Protein AF-0000000076842571 (afdb_homodimer)

Radius of gyration: 16.69 Å; Cα contacts (8 Å, |Δi|>4): 272; chains: 2; bounding box: 33×73×39 Å

Organism: Aegilops tauschii subsp. strangulata (NCBI:txid200361)

Nearest PDB structures (foldseek):
  7zwc-assembly1_V  TM=8.008E-01  e=2.771E-06  Homo sapiens
  7zsa-assembly1_V  TM=6.922E-01  e=8.681E-06  Saccharomyces cerevisiae
  1nh2-assembly1_C  TM=8.472E-01  e=8.211E-03  Saccharomyces cerevisiae
  7enc-assembly1_DQ  TM=7.057E-01  e=6.080E-03  Homo sapiens
  7oha-assembly1_L  TM=6.958E-01  e=6.856E-03  Saccharomyces cerevisiae

Sequence (126 aa):
SMTEALENQVKSKVTVKGHLHTYRFCDNVWTFILTDAQFKNEETTEQVGKVKIVACDSKLLSQSMTEALENQVKSKVTVKGHLHTYRFCDNVWTFILTDAQFKNEETTEQVGKVKIVACDSKLLSQ

pLDDT: mean 83.62, std 20.99, range [31.48, 98.0]

Solvent-accessible surface area (backbone atoms only — not comparable to full-atom values): 6916 Å² total; per-residue (Å²): 126,86,70,71,75,69,63,75,64,69,61,41,50,34,38,37,37,23,29,54,74,45,80,49,79,59,96,67,28,42,37,36,30,29,34,67,24,36,40,34,43,86,86,45,76,44,77,44,66,37,35,40,34,41,36,35,47,43,74,67,64,75,101,126,87,72,70,77,69,61,76,64,68,62,42,49,35,37,38,37,24,29,53,74,45,79,50,78,58,97,66,28,43,38,38,30,30,33,67,24,37,40,35,43,86,85,46,77,47,77,44,65,38,35,41,35,41,36,34,47,42,74,67,63,75,100

InterPro domains:
  IPR003194 Transcription initiation factor IIA, gamma subunit [PTHR10966] (1-62)
  IPR009088 Transcription factor IIA, beta-barrel [G3DSA:2.30.18.10] (12-62)
  IPR009088 Transcription factor IIA, beta-barrel [SSF50784] (9-59)
  IPR015871 Transcription initiation factor IIA, gamma subunit, C-terminal [PF02751] (17-58)
  IPR015871 Transcription initiation factor IIA, gamma subunit, C-terminal [cd10014] (14-59)

Secondary structure (DSSP, 8-state):
------------EEEEEEEEEEEEEETTEEEEEEEEEEEE-SS-EEEEEEEEEEEEEHHHHT-/------------EEEEEEEEEEEEEETTEEEEEEEEEEEE-SS-EEEEEEEEEEEEEHHHHT-

Foldseek 3Di:
DPPPCPVVPVPWDKDKDFAWDDWDDDPQKIWTKGAQMWIDTPVDIDTDGIDIDIDHDVVVVVD/DPPPCPVCVVPWDKDKDFAWDDWDDDPQKIKTKGAQMWIDTPVDIDTDGIDIDIDHDVVVVVD

Structure (mmCIF, N/CA/C/O backbone):
data_AF-0000000076842571-model_v1
#
loop_
_entity.id
_entity.type
_entity.pdbx_description
1 polymer 'Transcription initiation factor IIA gamma subunit C-terminal domain-containing protein'
#
loop_
_atom_site.group_PDB
_atom_site.id
_atom_site.type_symbol
_atom_site.label_atom_id
_atom_site.label_alt_id
_atom_site.label_comp_id
_atom_site.label_asym_id
_atom_site.label_entity_id
_atom_site.label_seq_id
_atom_site.pdbx_PDB_ins_code
_atom_site.Cartn_x
_atom_site.Cartn_y
_atom_site.Cartn_z
_atom_site.occupancy
_atom_site.B_iso_or_equiv
_atom_site.auth_seq_id
_atom_site.auth_comp_id
_atom_site.auth_asym_id
_atom_site.auth_atom_id
_atom_site.pdbx_PDB_model_num
ATOM 1 N N . SER A 1 1 ? -0.003 -37.75 -13.648 1 31.7 1 SER A N 1
ATOM 2 C CA . SER A 1 1 ? -1.087 -37.188 -14.453 1 31.7 1 SER A CA 1
ATOM 3 C C . SER A 1 1 ? -1.347 -35.75 -14.109 1 31.7 1 SER A C 1
ATOM 5 O O . SER A 1 1 ? -1.21 -35.344 -12.953 1 31.7 1 SER A O 1
ATOM 7 N N . MET A 1 2 ? -0.968 -34.812 -14.852 1 34.81 2 MET A N 1
ATOM 8 C CA . MET A 1 2 ? -0.379 -33.5 -14.594 1 34.81 2 MET A CA 1
ATOM 9 C C . MET A 1 2 ? -1.41 -32.562 -13.992 1 34.81 2 MET A C 1
ATOM 11 O O . MET A 1 2 ? -2.191 -31.953 -14.719 1 34.81 2 MET A O 1
ATOM 15 N N . THR A 1 3 ? -2.52 -33.156 -13.422 1 38.72 3 THR A N 1
ATOM 16 C CA . THR A 1 3 ? -3.529 -32.5 -12.617 1 38.72 3 THR A CA 1
ATOM 17 C C . THR A 1 3 ? -2.914 -31.328 -11.836 1 38.72 3 THR A C 1
ATOM 19 O O . THR A 1 3 ? -2.057 -31.547 -10.977 1 38.72 3 THR A O 1
ATOM 22 N N . GLU A 1 4 ? -2.564 -30.328 -12.508 1 39.31 4 GLU A N 1
ATOM 23 C CA . GLU A 1 4 ? -2.004 -29.062 -12.008 1 39.31 4 GLU A CA 1
ATOM 24 C C . GLU A 1 4 ? -2.541 -28.734 -10.625 1 39.31 4 GLU A C 1
ATOM 26 O O . GLU A 1 4 ? -3.754 -28.734 -10.406 1 39.31 4 GLU A O 1
ATOM 31 N N . ALA A 1 5 ? -2.035 -29.297 -9.492 1 38.72 5 ALA A N 1
ATOM 32 C CA . ALA A 1 5 ? -2.135 -28.797 -8.125 1 38.72 5 ALA A CA 1
ATOM 33 C C . ALA A 1 5 ? -2.498 -27.312 -8.117 1 38.72 5 ALA A C 1
ATOM 35 O O . ALA A 1 5 ? -1.683 -26.469 -8.484 1 38.72 5 ALA A O 1
ATOM 36 N N . LEU A 1 6 ? -3.588 -26.969 -8.82 1 40.16 6 LEU A N 1
ATOM 37 C CA . LEU A 1 6 ? -4.156 -25.672 -8.461 1 40.16 6 LEU A CA 1
ATOM 38 C C . LEU A 1 6 ? -3.951 -25.391 -6.98 1 40.16 6 LEU A C 1
ATOM 40 O O . LEU A 1 6 ? -4.648 -25.953 -6.129 1 40.16 6 LEU A O 1
ATOM 44 N N . GLU A 1 7 ? -2.771 -25.75 -6.449 1 41.38 7 GLU A N 1
ATOM 45 C CA . GLU A 1 7 ? -2.494 -25.203 -5.121 1 41.38 7 GLU A CA 1
ATOM 46 C C . GLU A 1 7 ? -3.436 -24.047 -4.785 1 41.38 7 GLU A C 1
ATOM 48 O O . GLU A 1 7 ? -3.535 -23.094 -5.543 1 41.38 7 GLU A O 1
ATOM 53 N N . ASN A 1 8 ? -4.648 -24.359 -4.461 1 45.53 8 ASN A N 1
ATOM 54 C CA . ASN A 1 8 ? -5.477 -23.406 -3.738 1 45.53 8 ASN A CA 1
ATOM 55 C C . ASN A 1 8 ? -4.633 -22.297 -3.107 1 45.53 8 ASN A C 1
ATOM 57 O O . ASN A 1 8 ? -4.156 -22.438 -1.979 1 45.53 8 ASN A O 1
ATOM 61 N N . GLN A 1 9 ? -3.574 -21.844 -3.783 1 50.91 9 GLN A N 1
ATOM 62 C CA . GLN A 1 9 ? -2.875 -20.703 -3.207 1 50.91 9 GLN A CA 1
ATOM 63 C C . GLN A 1 9 ? -3.857 -19.719 -2.576 1 50.91 9 GLN A C 1
ATOM 65 O O . GLN A 1 9 ? -4.645 -19.078 -3.281 1 50.91 9 GLN A O 1
ATOM 70 N N . VAL A 1 10 ? -4.566 -20.219 -1.605 1 57.62 10 VAL A N 1
ATOM 71 C CA . VAL A 1 10 ? -5.305 -19.234 -0.831 1 57.62 10 VAL A CA 1
ATOM 72 C C . VAL A 1 10 ? -4.617 -17.875 -0.942 1 57.62 10 VAL A C 1
ATOM 74 O O . VAL A 1 10 ? -3.416 -17.75 -0.684 1 57.62 10 VAL A O 1
ATOM 77 N N . LYS A 1 11 ? -5.203 -17.141 -1.897 1 72.5 11 LYS A N 1
ATOM 78 C CA . LYS A 1 11 ? -4.719 -15.781 -2.07 1 72.5 11 LYS A CA 1
ATOM 79 C C . LYS A 1 11 ? -4.582 -15.07 -0.725 1 72.5 11 LYS A C 1
ATOM 81 O O . LYS A 1 11 ? -5.566 -14.914 0.002 1 72.5 11 LYS A O 1
ATOM 86 N N . SER A 1 12 ? -3.381 -15.039 -0.234 1 88.25 12 SER A N 1
ATOM 87 C CA . SER A 1 12 ? -3.117 -14.281 0.986 1 88.25 12 SER A CA 1
ATOM 88 C C . SER A 1 12 ? -3.529 -12.82 0.832 1 88.25 12 SER A C 1
ATOM 90 O O . SER A 1 12 ? -3.141 -12.156 -0.132 1 88.25 12 SER A O 1
ATOM 92 N N . LYS A 1 13 ? -4.504 -12.531 1.618 1 94.38 13 LYS A N 1
ATOM 93 C CA . LYS A 1 13 ? -4.938 -11.133 1.606 1 94.38 13 LYS A CA 1
ATOM 94 C C . LYS A 1 13 ? -3.93 -10.242 2.322 1 94.38 13 LYS A C 1
ATOM 96 O O . LYS A 1 13 ? -3.398 -10.609 3.371 1 94.38 13 LYS A O 1
ATOM 101 N N . VAL A 1 14 ? -3.684 -9.133 1.658 1 96.31 14 VAL A N 1
ATOM 102 C CA . VAL A 1 14 ? -2.812 -8.125 2.248 1 96.31 14 VAL A CA 1
ATOM 103 C C . VAL A 1 14 ? -3.586 -6.816 2.426 1 96.31 14 VAL A C 1
ATOM 105 O O . VAL A 1 14 ? -4.371 -6.43 1.557 1 96.31 14 VAL A O 1
ATOM 108 N N . THR A 1 15 ? -3.393 -6.23 3.555 1 97.56 15 THR A N 1
ATOM 109 C CA . THR A 1 15 ? -3.99 -4.926 3.826 1 97.56 15 THR A CA 1
ATOM 110 C C . THR A 1 15 ? -2.943 -3.955 4.367 1 97.56 15 THR A C 1
ATOM 112 O O . THR A 1 15 ? -2.166 -4.305 5.258 1 97.56 15 THR A O 1
ATOM 115 N N . VAL A 1 16 ? -2.857 -2.848 3.785 1 97.81 16 VAL A N 1
ATOM 116 C CA . VAL A 1 16 ? -2.066 -1.729 4.289 1 97.81 16 VAL A CA 1
ATOM 117 C C . VAL A 1 16 ? -2.992 -0.588 4.707 1 97.81 16 VAL A C 1
ATOM 119 O O . VAL A 1 16 ? -3.869 -0.182 3.941 1 97.81 16 VAL A O 1
ATOM 122 N N . LYS A 1 17 ? -2.777 -0.076 5.898 1 97.19 17 LYS A N 1
ATOM 123 C CA . LYS A 1 17 ? -3.576 1.043 6.387 1 97.19 17 LYS A CA 1
ATOM 124 C C . LYS A 1 17 ? -2.701 2.082 7.082 1 97.19 17 LYS A C 1
ATOM 126 O O . LYS A 1 17 ? -1.696 1.737 7.707 1 97.19 17 LYS A O 1
ATOM 131 N N . GLY A 1 18 ? -3.062 3.338 6.957 1 97.31 18 GLY A N 1
ATOM 132 C CA . GLY A 1 18 ? -2.352 4.422 7.617 1 97.31 18 GLY A CA 1
ATOM 133 C C . GLY A 1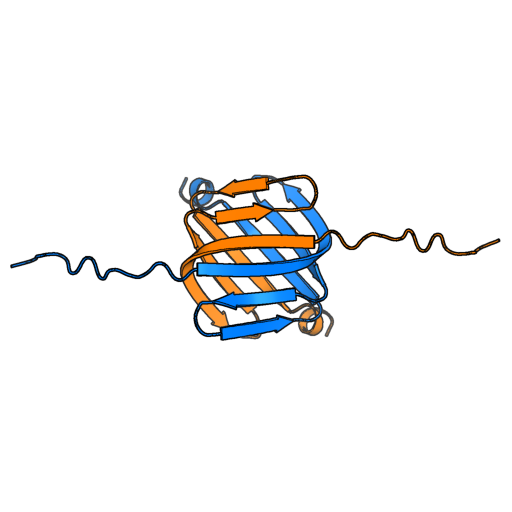 18 ? -2.994 5.777 7.395 1 97.31 18 GLY A C 1
ATOM 134 O O . GLY A 1 18 ? -4.012 5.883 6.707 1 97.31 18 GLY A O 1
ATOM 135 N N . HIS A 1 19 ? -2.498 6.73 8.133 1 95.88 19 HIS A N 1
ATOM 136 C CA . HIS A 1 19 ? -2.936 8.109 7.926 1 95.88 19 HIS A CA 1
ATOM 137 C C . HIS A 1 19 ? -2.141 8.773 6.812 1 95.88 19 HIS A C 1
ATOM 139 O O . HIS A 1 19 ? -0.908 8.719 6.801 1 95.88 19 HIS A O 1
ATOM 145 N N . LEU A 1 20 ? -2.857 9.461 5.891 1 94.38 20 LEU A N 1
ATOM 146 C CA . LEU A 1 20 ? -2.238 10.086 4.73 1 94.38 20 LEU A CA 1
ATOM 147 C C . LEU A 1 20 ? -1.502 11.359 5.133 1 94.38 20 LEU A C 1
ATOM 149 O O . LEU A 1 20 ? -2.088 12.25 5.746 1 94.38 20 LEU A O 1
ATOM 153 N N . HIS A 1 21 ? -0.269 11.414 4.762 1 93.94 21 HIS A N 1
ATOM 154 C CA . HIS A 1 21 ? 0.537 12.625 4.898 1 93.94 21 HIS A CA 1
ATOM 155 C C . HIS A 1 21 ? 0.695 13.336 3.559 1 93.94 21 HIS A C 1
ATOM 157 O O . HIS A 1 21 ? 0.438 14.539 3.455 1 93.94 21 HIS A O 1
ATOM 163 N N . THR A 1 22 ? 1.09 12.656 2.529 1 93.88 22 THR A N 1
ATOM 164 C CA . THR A 1 22 ? 1.271 13.188 1.184 1 93.88 22 THR A CA 1
ATOM 165 C C . THR A 1 22 ? 0.79 12.188 0.138 1 93.88 22 THR A C 1
ATOM 167 O O . THR A 1 22 ? 0.938 10.977 0.317 1 93.88 22 THR A O 1
ATOM 170 N N . TYR A 1 23 ? 0.167 12.766 -0.937 1 93.81 23 TYR A N 1
ATOM 171 C CA . TYR A 1 23 ? -0.276 11.93 -2.049 1 93.81 23 TYR A CA 1
ATOM 172 C C . TYR A 1 23 ? 0.041 12.594 -3.385 1 93.81 23 TYR A C 1
ATOM 174 O O . TYR A 1 23 ? -0.191 13.789 -3.562 1 93.81 23 TYR A O 1
ATOM 182 N N . ARG A 1 24 ? 0.572 11.812 -4.309 1 94.25 24 ARG A N 1
ATOM 183 C CA . ARG A 1 24 ? 0.811 12.234 -5.684 1 94.25 24 ARG A CA 1
ATOM 184 C C . ARG A 1 24 ? 0.468 11.125 -6.672 1 94.25 24 ARG A C 1
ATOM 186 O O . ARG A 1 24 ? 0.748 9.953 -6.414 1 94.25 24 ARG A O 1
ATOM 193 N N . PHE A 1 25 ? -0.256 11.516 -7.746 1 92.62 25 PHE A N 1
ATOM 194 C CA . PHE A 1 25 ? -0.559 10.562 -8.812 1 9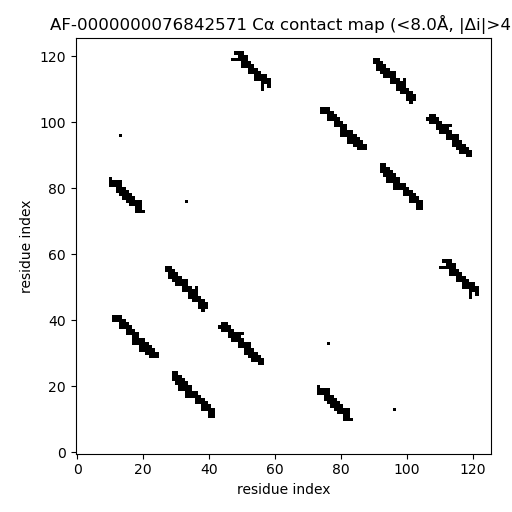2.62 25 PHE A CA 1
ATOM 195 C C . PHE A 1 25 ? -0.095 11.102 -10.164 1 92.62 25 PHE A C 1
ATOM 197 O O . PHE A 1 25 ? -0.487 12.195 -10.562 1 92.62 25 PHE A O 1
ATOM 204 N N . CYS A 1 26 ? 0.779 10.359 -10.805 1 95 26 CYS A N 1
ATOM 205 C CA . CYS A 1 26 ? 1.24 10.711 -12.148 1 95 26 CYS A CA 1
ATOM 206 C C . CYS A 1 26 ? 1.573 9.461 -12.953 1 95 26 CYS A C 1
ATOM 208 O O . CYS A 1 26 ? 2.256 8.562 -12.453 1 95 26 CYS A O 1
ATOM 210 N N . ASP A 1 27 ? 1.077 9.289 -14.289 1 92.88 27 ASP A N 1
ATOM 211 C CA . ASP A 1 27 ? 1.409 8.227 -15.227 1 92.88 27 ASP A CA 1
ATOM 212 C C . ASP A 1 27 ? 1.159 6.852 -14.617 1 92.88 27 ASP A C 1
ATOM 214 O O . ASP A 1 27 ? 2.018 5.973 -14.68 1 92.88 27 ASP A O 1
ATOM 218 N N . ASN A 1 28 ? 0.037 6.695 -13.914 1 91.94 28 ASN A N 1
ATOM 219 C CA . ASN A 1 28 ? -0.406 5.426 -13.344 1 91.94 28 ASN A CA 1
ATOM 220 C C . ASN A 1 28 ? 0.507 4.973 -12.211 1 91.94 28 ASN A C 1
ATOM 222 O O . ASN A 1 28 ? 0.661 3.775 -11.969 1 91.94 28 ASN A O 1
ATOM 226 N N . VAL A 1 29 ? 1.167 5.902 -11.688 1 95.94 29 VAL A N 1
ATOM 227 C CA . VAL A 1 29 ? 1.963 5.656 -10.492 1 95.94 29 VAL A CA 1
ATOM 228 C C . VAL A 1 29 ? 1.389 6.445 -9.32 1 95.94 29 VAL A C 1
ATOM 230 O O . VAL A 1 29 ? 1.236 7.668 -9.398 1 95.94 29 VAL A O 1
ATOM 233 N N . TRP A 1 30 ? 1.027 5.715 -8.234 1 95.38 30 TRP A N 1
ATOM 234 C CA . TRP A 1 30 ? 0.598 6.336 -6.984 1 95.38 30 TRP A CA 1
ATOM 235 C C . TRP A 1 30 ? 1.759 6.438 -6 1 95.38 30 TRP A C 1
ATOM 237 O O . TRP A 1 30 ? 2.492 5.469 -5.793 1 95.38 30 TRP A O 1
ATOM 247 N N . THR A 1 31 ? 1.995 7.598 -5.496 1 96.88 31 THR A N 1
ATOM 248 C CA . THR A 1 31 ? 2.951 7.785 -4.41 1 96.88 31 THR A CA 1
ATOM 249 C C . THR A 1 31 ? 2.252 8.305 -3.156 1 96.88 31 THR A C 1
ATOM 251 O O . THR A 1 31 ? 1.597 9.352 -3.193 1 96.88 31 THR A O 1
ATOM 254 N N . PHE A 1 32 ? 2.404 7.508 -2.119 1 95.94 32 PHE A N 1
ATOM 255 C CA . PHE A 1 32 ? 1.849 7.863 -0.818 1 95.94 32 PHE A CA 1
ATOM 256 C C . PHE A 1 32 ? 2.949 7.965 0.232 1 95.94 32 PHE A C 1
ATOM 258 O O . PHE A 1 32 ? 3.873 7.148 0.25 1 95.94 32 PHE A O 1
ATOM 265 N N . ILE A 1 33 ? 2.766 8.945 1.111 1 96.44 33 ILE A N 1
ATOM 266 C CA . ILE A 1 33 ? 3.438 8.875 2.404 1 96.44 33 ILE A CA 1
ATOM 267 C C . ILE A 1 33 ? 2.402 8.719 3.516 1 96.44 33 ILE A C 1
ATOM 269 O O . ILE A 1 33 ? 1.503 9.547 3.658 1 96.44 33 ILE A O 1
ATOM 273 N N . LEU A 1 34 ? 2.584 7.598 4.203 1 96.62 34 LEU A N 1
ATOM 274 C CA . LEU A 1 34 ? 1.644 7.309 5.281 1 96.62 34 LEU A CA 1
ATOM 275 C C . LEU A 1 34 ? 2.326 7.418 6.641 1 96.62 34 LEU A C 1
ATOM 277 O O . LEU A 1 34 ? 3.51 7.098 6.773 1 96.62 34 LEU A O 1
ATOM 281 N N . THR A 1 35 ? 1.543 7.91 7.613 1 96.81 35 THR A N 1
ATOM 282 C CA . THR A 1 35 ? 1.979 7.879 9.008 1 96.81 35 THR A CA 1
ATOM 283 C C . THR A 1 35 ? 1.156 6.871 9.805 1 96.81 35 THR A C 1
ATOM 285 O O . THR A 1 35 ? 0.025 6.551 9.438 1 96.81 35 THR A O 1
ATOM 288 N N . ASP A 1 36 ? 1.775 6.316 10.883 1 97.06 36 ASP A N 1
ATOM 289 C CA . ASP A 1 36 ? 1.14 5.301 11.719 1 97.06 36 ASP A CA 1
ATOM 290 C C . ASP A 1 36 ? 0.558 4.176 10.867 1 97.06 36 ASP A C 1
ATOM 292 O O . ASP A 1 36 ? -0.619 3.834 11 1 97.06 36 ASP A O 1
ATOM 296 N N . ALA A 1 37 ? 1.478 3.594 10.031 1 97.12 37 ALA A N 1
ATOM 297 C CA . ALA A 1 37 ? 1.036 2.611 9.047 1 97.12 37 ALA A CA 1
ATOM 298 C C . ALA A 1 37 ? 1.083 1.198 9.617 1 97.12 37 ALA A C 1
ATOM 300 O O . ALA A 1 37 ? 1.949 0.882 10.438 1 97.12 37 ALA A O 1
ATOM 301 N N . GLN A 1 38 ? 0.112 0.406 9.18 1 97.75 38 GLN A N 1
ATOM 302 C CA . GLN A 1 38 ? 0.034 -1.007 9.531 1 97.75 38 GLN A CA 1
ATOM 303 C C . GLN A 1 38 ? -0.073 -1.882 8.289 1 97.75 38 GLN A C 1
ATOM 305 O O . GLN A 1 38 ? -0.898 -1.621 7.406 1 97.75 38 GLN A O 1
ATOM 310 N N . PHE A 1 39 ? 0.887 -2.811 8.203 1 96.62 39 PHE A N 1
ATOM 311 C CA . PHE A 1 39 ? 0.828 -3.848 7.176 1 96.62 39 PHE A CA 1
ATOM 312 C C . PHE A 1 39 ? 0.357 -5.168 7.773 1 96.62 39 PHE A C 1
ATOM 314 O O . PHE A 1 39 ? 0.905 -5.637 8.773 1 96.62 39 PHE A O 1
ATOM 321 N N . LYS A 1 40 ? -0.642 -5.699 7.141 1 96 40 LYS A N 1
ATOM 322 C CA . LYS A 1 40 ? -1.181 -6.957 7.648 1 96 40 LYS A CA 1
ATOM 323 C C . LYS A 1 40 ? -1.296 -7.996 6.535 1 96 40 LYS A C 1
ATOM 325 O O . LYS A 1 40 ? -1.764 -7.688 5.438 1 96 40 LYS A O 1
ATOM 330 N N . ASN A 1 41 ? -0.745 -9.156 6.801 1 90.69 41 ASN A N 1
ATOM 331 C CA . ASN A 1 41 ? -1.051 -10.352 6.02 1 90.69 41 ASN A CA 1
ATOM 332 C C . ASN A 1 41 ? -1.663 -11.453 6.887 1 90.69 41 ASN A C 1
ATOM 334 O O . ASN A 1 41 ? -1.897 -11.242 8.078 1 90.69 41 ASN A O 1
ATOM 338 N N . GLU A 1 42 ? -2.029 -12.5 6.348 1 86.25 42 GLU A N 1
ATOM 339 C CA . GLU A 1 42 ? -2.709 -13.555 7.094 1 86.25 42 GLU A CA 1
ATOM 340 C C . GLU A 1 42 ? -1.947 -13.906 8.367 1 86.25 42 GLU A C 1
ATOM 342 O O . GLU A 1 42 ? -2.555 -14.18 9.406 1 86.25 42 GLU A O 1
ATOM 347 N N . GLU A 1 43 ? -0.674 -13.719 8.398 1 85.69 43 GLU A N 1
ATOM 348 C CA . GLU A 1 43 ? 0.134 -14.258 9.492 1 85.69 43 GLU A CA 1
ATOM 349 C C . GLU A 1 43 ? 0.855 -13.141 10.242 1 85.69 43 GLU A C 1
ATOM 351 O O . GLU A 1 43 ? 1.196 -13.305 11.422 1 85.69 43 GLU A O 1
ATOM 356 N N . THR A 1 44 ? 1.034 -12.07 9.586 1 88.38 44 THR A N 1
ATOM 357 C CA . THR A 1 44 ? 1.912 -11.086 10.203 1 88.38 44 THR A CA 1
ATOM 358 C C . THR A 1 44 ? 1.296 -9.688 10.125 1 88.38 44 THR A C 1
ATOM 360 O O . THR A 1 44 ? 0.48 -9.414 9.242 1 88.38 44 THR A O 1
ATOM 363 N N . THR A 1 45 ? 1.572 -8.945 11.234 1 94.88 45 THR A N 1
ATOM 364 C CA . THR A 1 45 ? 1.239 -7.527 11.273 1 94.88 45 THR A CA 1
ATOM 365 C C . THR A 1 45 ? 2.479 -6.688 11.57 1 94.88 45 THR A C 1
ATOM 367 O O . THR A 1 45 ? 3.244 -7 12.484 1 94.88 45 THR A O 1
ATOM 370 N N . GLU A 1 46 ? 2.756 -5.75 10.594 1 94.31 46 GLU A N 1
ATOM 371 C CA . GLU A 1 46 ? 3.867 -4.824 10.781 1 94.31 46 GLU A CA 1
ATOM 372 C C . GLU A 1 46 ? 3.369 -3.393 10.961 1 94.31 46 GLU A C 1
ATOM 374 O O . GLU A 1 46 ? 2.443 -2.961 10.266 1 94.31 46 GLU A O 1
ATOM 379 N N . GLN A 1 47 ? 3.975 -2.762 11.992 1 96.94 47 GLN A N 1
ATOM 380 C CA . GLN A 1 47 ? 3.691 -1.345 12.203 1 96.94 47 GLN A CA 1
ATOM 381 C C . GLN A 1 47 ? 4.902 -0.485 11.859 1 96.94 47 GLN A C 1
ATOM 383 O O . GLN A 1 47 ? 6.031 -0.815 12.234 1 96.94 47 GLN A O 1
ATOM 388 N N . VAL A 1 48 ? 4.672 0.56 11.109 1 95.81 48 VAL A N 1
ATOM 389 C CA . VAL A 1 48 ? 5.742 1.462 10.695 1 95.81 48 VAL A CA 1
ATOM 390 C C . VAL A 1 48 ? 5.32 2.91 10.945 1 95.81 48 VAL A C 1
ATOM 392 O O . VAL A 1 48 ? 4.199 3.301 10.609 1 95.81 48 VAL A O 1
ATOM 395 N N . GLY A 1 49 ? 6.227 3.723 11.555 1 96.25 49 GLY A N 1
ATOM 396 C CA . GLY A 1 49 ? 5.91 5.105 11.867 1 96.25 49 GLY A CA 1
ATOM 397 C C . GLY A 1 49 ? 5.602 5.941 10.641 1 96.25 49 GLY A C 1
ATOM 398 O O . GLY A 1 49 ? 4.582 6.633 10.594 1 96.25 49 GLY A O 1
ATOM 399 N N . LYS A 1 50 ? 6.578 6.035 9.773 1 97.06 50 LYS A N 1
ATOM 400 C CA . LYS A 1 50 ? 6.449 6.773 8.523 1 97.06 50 LYS A CA 1
ATOM 4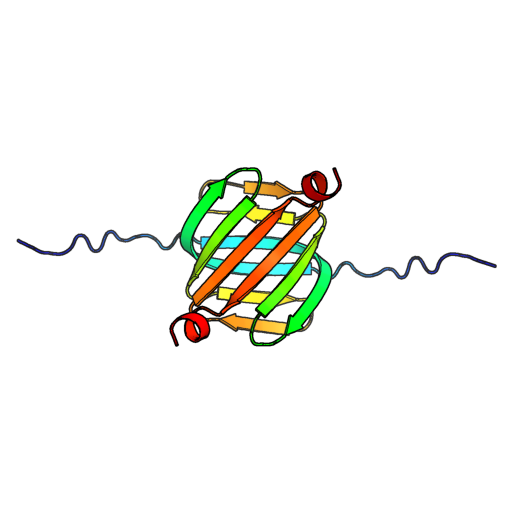01 C C . LYS A 1 50 ? 7.004 5.969 7.348 1 97.06 50 LYS A C 1
ATOM 403 O O . LYS A 1 50 ? 8.148 5.516 7.383 1 97.06 50 LYS A O 1
ATOM 408 N N . VAL A 1 51 ? 6.141 5.781 6.281 1 97.44 51 VAL A N 1
ATOM 409 C CA . VAL A 1 51 ? 6.52 4.941 5.148 1 97.44 51 VAL A CA 1
ATOM 410 C C . VAL A 1 51 ? 6.195 5.66 3.842 1 97.44 51 VAL A C 1
ATOM 412 O O . VAL A 1 51 ? 5.148 6.297 3.721 1 97.44 51 VAL A O 1
ATOM 415 N N . LYS A 1 52 ? 7.105 5.652 2.961 1 97 52 LYS A N 1
ATOM 416 C CA . LYS A 1 52 ? 6.859 6.086 1.589 1 97 52 LYS A CA 1
ATOM 417 C C . LYS A 1 52 ? 6.5 4.902 0.696 1 97 52 LYS A C 1
ATOM 419 O O . LYS A 1 52 ? 7.25 3.926 0.621 1 97 52 LYS A O 1
ATOM 424 N N . ILE A 1 53 ? 5.355 4.938 0.078 1 98 53 ILE A N 1
ATOM 425 C CA . ILE A 1 53 ? 4.852 3.855 -0.762 1 98 53 ILE A CA 1
ATOM 426 C C . ILE A 1 53 ? 4.773 4.324 -2.213 1 98 53 ILE A C 1
ATOM 428 O O . ILE A 1 53 ? 4.211 5.379 -2.504 1 98 53 ILE A O 1
ATOM 432 N N . VAL A 1 54 ? 5.363 3.598 -3.043 1 98 54 VAL A N 1
ATOM 433 C CA . VAL A 1 54 ? 5.227 3.775 -4.484 1 98 54 VAL A CA 1
ATOM 434 C C . VAL A 1 54 ? 4.496 2.576 -5.086 1 98 54 VAL A C 1
ATOM 436 O O . VAL A 1 54 ? 4.93 1.434 -4.926 1 98 54 VAL A O 1
ATOM 439 N N . ALA A 1 55 ? 3.355 2.859 -5.73 1 97.88 55 ALA A N 1
ATOM 440 C CA . ALA A 1 55 ? 2.545 1.812 -6.344 1 97.88 55 ALA A CA 1
ATOM 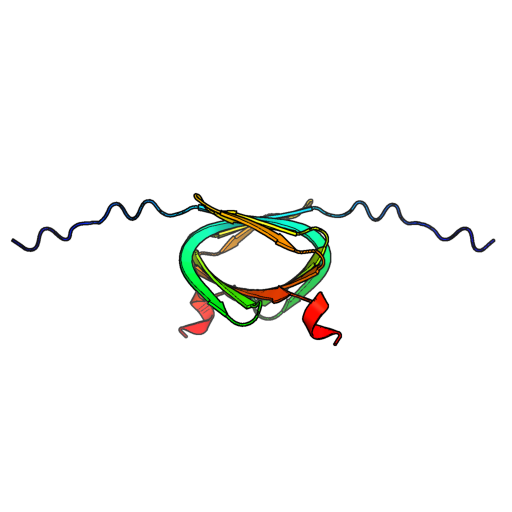441 C C . ALA A 1 55 ? 2.436 2.02 -7.852 1 97.88 55 ALA A C 1
ATOM 443 O O . ALA A 1 55 ? 1.963 3.064 -8.312 1 97.88 55 ALA A O 1
ATOM 444 N N . CYS A 1 56 ? 2.945 1.062 -8.617 1 97.12 56 CYS A N 1
ATOM 445 C CA . CYS A 1 56 ? 2.957 1.135 -10.07 1 97.12 56 CYS A CA 1
ATOM 446 C C . CYS A 1 56 ? 2.014 0.101 -10.68 1 97.12 56 CYS A C 1
ATOM 448 O O . CYS A 1 56 ? 2.078 -1.081 -10.336 1 97.12 56 CYS A O 1
ATOM 450 N N . ASP A 1 57 ? 1.18 0.55 -11.594 1 96.44 57 ASP A N 1
ATOM 451 C CA . ASP A 1 57 ? 0.318 -0.354 -12.344 1 96.44 57 ASP A CA 1
ATOM 452 C C . ASP A 1 57 ? 1.14 -1.266 -13.258 1 96.44 57 ASP A C 1
ATOM 454 O O . ASP A 1 57 ? 1.87 -0.788 -14.125 1 96.44 57 ASP A O 1
ATOM 458 N N . SER A 1 58 ? 1.077 -2.492 -13.047 1 91.88 58 SER A N 1
ATOM 459 C CA . SER A 1 58 ? 1.934 -3.432 -13.766 1 91.88 58 SER A CA 1
ATOM 460 C C . SER A 1 58 ? 1.37 -3.75 -15.148 1 91.88 58 SER A C 1
ATOM 462 O O . SER A 1 58 ? 2.059 -4.34 -15.984 1 91.88 58 SER A O 1
ATOM 464 N N . LYS A 1 59 ? 0.162 -3.584 -15.359 1 81.69 59 LYS A N 1
ATOM 465 C CA . LYS A 1 59 ? -0.345 -3.764 -16.719 1 81.69 59 LYS A CA 1
ATOM 466 C C . LYS A 1 59 ? 0.405 -2.877 -17.703 1 81.69 59 LYS A C 1
ATOM 468 O O . LYS A 1 59 ? 0.646 -3.275 -18.844 1 81.69 59 LYS A O 1
ATOM 473 N N . LEU A 1 60 ? 0.778 -1.71 -17.219 1 67.19 60 LEU A N 1
ATOM 474 C CA . LEU A 1 60 ? 1.396 -0.739 -18.125 1 67.19 60 LEU A CA 1
ATOM 475 C C . LEU A 1 60 ? 2.9 -0.968 -18.219 1 67.19 60 LEU A C 1
ATOM 477 O O . LEU A 1 60 ? 3.531 -0.571 -19.203 1 67.19 60 LEU A O 1
ATOM 481 N N . LEU A 1 61 ? 3.4 -1.663 -17.25 1 63.34 61 LEU A N 1
ATOM 482 C CA . LEU A 1 61 ? 4.836 -1.927 -17.281 1 63.34 61 LEU A CA 1
ATOM 483 C C . LEU A 1 61 ? 5.168 -3.016 -18.297 1 63.34 61 LEU A C 1
ATOM 485 O O . LEU A 1 61 ? 6.301 -3.094 -18.781 1 63.34 61 LEU A O 1
ATOM 489 N N . SER A 1 62 ? 4.266 -3.973 -18.594 1 56.5 62 SER A N 1
ATOM 490 C CA . SER A 1 62 ? 4.543 -5.02 -19.578 1 56.5 62 SER A CA 1
ATOM 491 C C . SER A 1 62 ? 4.406 -4.5 -21 1 56.5 62 SER A C 1
ATOM 493 O O . SER A 1 62 ? 4.637 -5.234 -21.953 1 56.5 62 SER A O 1
ATOM 495 N N . GLN A 1 63 ? 4.043 -3.238 -21.094 1 43.78 63 GLN A N 1
ATOM 496 C CA . GLN A 1 63 ? 4.059 -2.879 -22.516 1 43.78 63 GLN A CA 1
ATOM 497 C C . GLN A 1 63 ? 5.453 -2.457 -22.953 1 43.78 63 GLN A C 1
ATOM 499 O O . GLN A 1 63 ? 6.207 -1.868 -22.188 1 43.78 63 GLN A O 1
ATOM 504 N N . SER B 1 1 ? -3.457 36.594 15.078 1 31.48 1 SER B N 1
ATOM 505 C CA . SER B 1 1 ? -2.877 35.875 16.219 1 31.48 1 SER B CA 1
ATOM 506 C C . SER B 1 1 ? -2.584 34.438 15.875 1 31.48 1 SER B C 1
ATOM 508 O O . SER B 1 1 ? -3.256 33.844 15.031 1 31.48 1 SER B O 1
ATOM 510 N N . MET B 1 2 ? -1.403 33.969 15.883 1 34.84 2 MET B N 1
ATOM 511 C CA . MET B 1 2 ? -0.747 32.906 15.141 1 34.84 2 MET B CA 1
ATOM 512 C C . MET B 1 2 ? -1.32 31.547 15.531 1 34.84 2 MET B C 1
ATOM 514 O O . MET B 1 2 ? -0.72 30.812 16.328 1 34.84 2 MET B O 1
ATOM 518 N N . THR B 1 3 ? -2.436 31.562 16.359 1 39.38 3 THR B N 1
ATOM 519 C CA . THR B 1 3 ? -3.281 30.406 16.672 1 39.38 3 THR B CA 1
ATOM 520 C C . THR B 1 3 ? -3.338 29.438 15.492 1 39.38 3 THR B C 1
ATOM 522 O O . THR B 1 3 ? -3.869 29.781 14.43 1 39.38 3 THR B O 1
ATOM 525 N N . GLU B 1 4 ? -2.254 28.859 15.195 1 38.94 4 GLU B N 1
ATOM 526 C CA . GLU B 1 4 ? -1.975 27.891 14.148 1 38.94 4 GLU B CA 1
ATOM 527 C C . GLU B 1 4 ? -3.193 27.016 13.867 1 38.94 4 GLU B C 1
ATOM 529 O O . GLU B 1 4 ? -3.803 26.469 14.797 1 38.94 4 GLU B O 1
ATOM 534 N N . ALA B 1 5 ? -4.172 27.328 12.961 1 38.69 5 ALA B N 1
ATOM 535 C CA . ALA B 1 5 ? -5.094 26.469 12.227 1 38.69 5 ALA B CA 1
ATOM 536 C C . ALA B 1 5 ? -4.633 25.016 12.273 1 38.69 5 ALA B C 1
ATOM 538 O O . ALA B 1 5 ? -3.67 24.641 11.594 1 38.69 5 ALA B O 1
ATOM 539 N N . LEU B 1 6 ? -4.273 24.547 13.477 1 40 6 LEU B N 1
ATOM 540 C CA . LEU B 1 6 ? -4.27 23.094 13.562 1 40 6 LEU B CA 1
ATOM 541 C C . LEU B 1 6 ? -5.359 22.5 12.672 1 40 6 LEU B C 1
ATOM 543 O O . LEU B 1 6 ? -6.539 22.516 13.031 1 40 6 LEU B O 1
ATOM 547 N N . GLU B 1 7 ? -5.566 23.094 11.508 1 41.59 7 GLU B N 1
ATOM 548 C CA . GLU B 1 7 ? -6.395 22.375 10.555 1 41.59 7 GLU B CA 1
ATOM 549 C C . GLU B 1 7 ? -6.555 20.906 10.953 1 41.59 7 GLU B C 1
ATOM 551 O O . GLU B 1 7 ? -5.566 20.219 11.203 1 41.59 7 GLU B O 1
ATOM 556 N N . ASN B 1 8 ? -7.414 20.641 11.875 1 44.78 8 ASN B N 1
ATOM 557 C CA . ASN B 1 8 ? -7.938 19.281 12.039 1 44.78 8 ASN B CA 1
ATOM 558 C C . ASN B 1 8 ? -7.656 18.422 10.812 1 44.78 8 ASN B C 1
ATOM 560 O O . ASN B 1 8 ? -8.438 18.422 9.859 1 44.78 8 ASN B O 1
ATOM 564 N N . GLN B 1 9 ? -6.48 18.562 10.195 1 50.59 9 GLN B N 1
ATOM 565 C CA . GLN B 1 9 ? -6.199 17.625 9.109 1 50.59 9 GLN B CA 1
ATOM 566 C C . GLN B 1 9 ? -6.73 16.219 9.43 1 50.59 9 GLN B C 1
ATOM 568 O O . GLN B 1 9 ? -6.215 15.555 10.328 1 50.59 9 GLN B O 1
ATOM 573 N N . VAL B 1 10 ? -8.008 16.203 9.695 1 56.66 10 VAL B N 1
ATOM 574 C CA . VAL B 1 10 ? -8.539 14.836 9.719 1 56.66 10 VAL B CA 1
ATOM 575 C C . VAL B 1 10 ? -7.652 13.914 8.891 1 56.66 10 VAL B C 1
ATOM 577 O O . VAL B 1 10 ? -7.371 14.203 7.723 1 56.66 10 VAL B O 1
ATOM 580 N N . LYS B 1 11 ? -6.789 13.281 9.68 1 72 11 LYS B N 1
ATOM 581 C CA . LYS B 1 11 ? -5.926 12.273 9.055 1 72 11 LYS B CA 1
ATOM 582 C C . LYS B 1 11 ? -6.723 11.375 8.117 1 72 11 LYS B C 1
ATOM 584 O O . LYS B 1 11 ? -7.637 10.672 8.555 1 72 11 LYS B O 1
ATOM 589 N N . SER B 1 12 ? -6.668 11.703 6.859 1 88.06 12 SER B N 1
ATOM 590 C CA . SER B 1 12 ? -7.301 10.844 5.867 1 88.06 12 SER B CA 1
ATOM 591 C C . SER B 1 12 ? -6.746 9.422 5.934 1 88.06 12 SER B C 1
ATOM 593 O O . SER B 1 12 ? -5.531 9.227 5.91 1 88.06 12 SER B O 1
ATOM 595 N N . LYS B 1 13 ? -7.66 8.586 6.312 1 94.44 13 LYS B N 1
ATOM 596 C CA . LYS B 1 13 ? -7.266 7.176 6.344 1 94.44 13 LYS B CA 1
ATOM 597 C C . LYS B 1 13 ? -7.148 6.609 4.93 1 94.44 13 LYS B C 1
ATOM 599 O O . LYS B 1 13 ? -7.984 6.895 4.07 1 94.44 13 LYS B O 1
ATOM 604 N N . VAL B 1 14 ? -6.066 5.895 4.777 1 96.31 14 VAL B N 1
ATOM 605 C CA . VAL B 1 14 ? -5.852 5.195 3.514 1 96.31 14 VAL B CA 1
ATOM 606 C C . VAL B 1 14 ? -5.77 3.691 3.762 1 96.31 14 VAL B C 1
ATOM 608 O O . VAL B 1 14 ? -5.172 3.25 4.746 1 96.31 14 VAL B O 1
ATOM 611 N N . THR B 1 15 ? -6.418 2.971 2.922 1 97.62 15 THR B N 1
ATOM 612 C CA . THR B 1 15 ? -6.355 1.514 2.979 1 97.62 15 THR B CA 1
ATOM 613 C C . THR B 1 15 ? -6.051 0.931 1.602 1 97.62 15 THR B C 1
ATOM 615 O O . THR B 1 15 ? -6.656 1.333 0.604 1 97.62 15 THR B O 1
ATOM 618 N N . VAL B 1 16 ? -5.098 0.12 1.546 1 97.81 16 VAL B N 1
ATOM 619 C CA . VAL B 1 16 ? -4.805 -0.684 0.365 1 97.81 16 VAL B CA 1
ATOM 620 C C . VAL B 1 16 ? -5.051 -2.16 0.669 1 97.81 16 VAL B C 1
ATOM 622 O O . VAL B 1 16 ? -4.57 -2.682 1.677 1 97.81 16 VAL B O 1
ATOM 625 N N . LYS B 1 17 ? -5.777 -2.82 -0.201 1 97.12 17 LYS B N 1
ATOM 626 C CA . LYS B 1 17 ? -6.051 -4.246 -0.027 1 97.12 17 LYS B CA 1
ATOM 627 C C . LYS B 1 17 ? -5.918 -4.996 -1.349 1 97.12 17 LYS B C 1
ATOM 629 O O . LYS B 1 17 ? -6.223 -4.453 -2.412 1 97.12 17 LYS B O 1
ATOM 634 N N . GLY B 1 18 ? -5.441 -6.215 -1.293 1 97.31 18 GLY B N 1
ATOM 635 C CA . GLY B 1 18 ? -5.32 -7.059 -2.471 1 97.31 18 GLY B CA 1
ATOM 636 C C . GLY B 1 18 ? -4.836 -8.461 -2.152 1 97.31 18 GLY B C 1
ATOM 637 O O . GLY B 1 18 ? -4.594 -8.789 -0.989 1 97.31 18 GLY B O 1
ATOM 638 N N . HIS B 1 19 ? -4.883 -9.289 -3.16 1 95.88 19 HIS B N 1
ATOM 639 C CA . HIS B 1 19 ? -4.332 -10.633 -3.023 1 95.88 19 HIS B CA 1
ATOM 640 C C . HIS B 1 19 ? -2.838 -10.648 -3.328 1 95.88 19 HIS B C 1
ATOM 642 O O . HIS B 1 19 ? -2.402 -10.117 -4.352 1 95.88 19 HIS B O 1
ATOM 648 N N . LEU B 1 20 ? -2.051 -11.328 -2.449 1 94.31 20 LEU B N 1
ATOM 649 C CA . LEU B 1 20 ? -0.598 -11.359 -2.568 1 94.31 20 LEU B CA 1
ATOM 650 C C . LEU B 1 20 ? -0.165 -12.297 -3.689 1 94.31 20 LEU B C 1
ATOM 652 O O . LEU B 1 20 ? -0.543 -13.469 -3.705 1 94.31 20 LEU B O 1
ATOM 656 N N . HIS B 1 21 ? 0.619 -11.758 -4.574 1 94 21 HIS B N 1
ATOM 657 C CA . HIS B 1 21 ? 1.273 -12.547 -5.613 1 94 21 HIS B CA 1
ATOM 658 C C . HIS B 1 21 ? 2.742 -12.789 -5.277 1 94 21 HIS B C 1
ATOM 660 O O . HIS B 1 21 ? 3.207 -13.93 -5.301 1 94 21 HIS B O 1
ATOM 666 N N . THR B 1 22 ? 3.496 -11.789 -4.957 1 93.94 22 THR B N 1
ATOM 667 C CA . THR B 1 22 ? 4.906 -11.859 -4.594 1 93.94 22 THR B CA 1
ATOM 668 C C . THR B 1 22 ? 5.219 -10.906 -3.445 1 93.94 22 THR B C 1
ATOM 670 O O . THR B 1 22 ? 4.641 -9.812 -3.361 1 93.94 22 THR B O 1
ATOM 673 N N . TYR B 1 23 ? 6.117 -11.398 -2.541 1 93.81 23 TYR B N 1
ATOM 674 C CA . TYR B 1 23 ? 6.562 -10.562 -1.434 1 93.81 23 TYR B CA 1
ATOM 675 C C . TYR B 1 23 ? 8.07 -10.703 -1.219 1 93.81 23 TYR B C 1
ATOM 677 O O . TYR B 1 23 ? 8.602 -11.812 -1.219 1 93.81 23 TYR B O 1
ATOM 685 N N . ARG B 1 24 ? 8.734 -9.578 -1.05 1 94.25 24 ARG B N 1
ATOM 686 C CA . ARG B 1 24 ? 10.156 -9.531 -0.697 1 94.25 24 ARG B CA 1
ATOM 687 C C . ARG B 1 24 ? 10.43 -8.438 0.331 1 94.25 24 ARG B C 1
ATOM 689 O O . ARG B 1 24 ? 9.852 -7.352 0.257 1 94.25 24 ARG B O 1
ATOM 696 N N . PHE B 1 25 ? 11.227 -8.812 1.373 1 92.56 25 PHE B N 1
ATOM 697 C CA . PHE B 1 25 ? 11.648 -7.832 2.367 1 92.56 25 PHE B CA 1
ATOM 698 C C . PHE B 1 25 ? 13.164 -7.797 2.484 1 92.56 25 PHE B C 1
ATOM 700 O O . PHE B 1 25 ? 13.797 -8.82 2.742 1 92.56 25 PHE B O 1
ATOM 707 N N . CYS B 1 26 ? 13.734 -6.633 2.234 1 94.88 26 CYS B N 1
ATOM 708 C CA . CYS B 1 26 ? 15.172 -6.434 2.404 1 94.88 26 CYS B CA 1
ATOM 709 C C . CYS B 1 26 ? 15.477 -4.996 2.805 1 94.88 26 CYS B C 1
ATOM 711 O O . CYS B 1 26 ? 14.961 -4.055 2.201 1 94.88 26 CYS B O 1
ATOM 713 N N . ASP B 1 27 ? 16.359 -4.703 3.908 1 92.75 27 ASP B N 1
ATOM 714 C CA . ASP B 1 27 ? 16.859 -3.396 4.332 1 92.75 27 ASP B CA 1
ATOM 715 C C . ASP B 1 27 ? 15.703 -2.428 4.582 1 92.75 27 ASP B C 1
ATOM 717 O O . ASP B 1 27 ? 15.727 -1.295 4.094 1 92.75 27 ASP B O 1
ATOM 721 N N . ASN B 1 28 ? 14.641 -2.883 5.23 1 92 28 ASN B N 1
ATOM 722 C CA . ASN B 1 28 ? 13.492 -2.074 5.641 1 92 28 ASN B CA 1
ATOM 723 C C . ASN B 1 28 ? 12.695 -1.59 4.434 1 92 28 ASN B C 1
ATOM 725 O O . ASN B 1 28 ? 12.078 -0.522 4.48 1 92 28 ASN B O 1
ATOM 729 N N . VAL B 1 29 ? 12.859 -2.299 3.41 1 95.94 29 VAL B N 1
ATOM 730 C CA . VAL B 1 29 ? 12.047 -2.061 2.225 1 95.94 29 VAL B CA 1
ATOM 731 C C . VAL B 1 29 ? 11.156 -3.273 1.958 1 95.94 29 VAL B C 1
ATOM 733 O O . VAL B 1 29 ? 11.648 -4.395 1.826 1 95.94 29 VAL B O 1
ATOM 736 N N . TRP B 1 30 ? 9.82 -3.033 1.922 1 95.31 30 TRP B N 1
ATOM 737 C CA . TRP B 1 30 ? 8.852 -4.055 1.541 1 95.31 30 TRP B CA 1
ATOM 738 C C . TRP B 1 30 ? 8.477 -3.932 0.068 1 95.31 30 TRP B C 1
ATOM 740 O O . TRP B 1 30 ? 8.172 -2.836 -0.412 1 95.31 30 TRP B O 1
ATOM 750 N N . THR B 1 31 ? 8.594 -4.973 -0.655 1 96.88 31 THR B N 1
ATOM 751 C CA . THR B 1 31 ? 8.102 -5.023 -2.027 1 96.88 31 THR B CA 1
ATOM 752 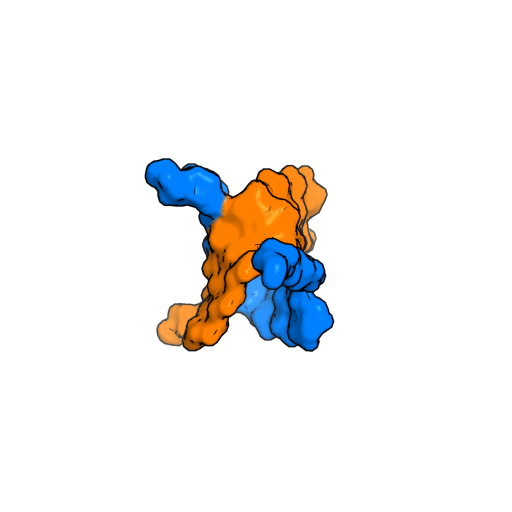C C . THR B 1 31 ? 6.996 -6.066 -2.166 1 96.88 31 THR B C 1
ATOM 754 O O . THR B 1 31 ? 7.199 -7.242 -1.849 1 96.88 31 THR B O 1
ATOM 757 N N . PHE B 1 32 ? 5.875 -5.551 -2.604 1 95.88 32 PHE B N 1
ATOM 758 C CA . PHE B 1 32 ? 4.715 -6.402 -2.842 1 95.88 32 PHE B CA 1
ATOM 759 C C . PHE B 1 32 ? 4.27 -6.316 -4.297 1 95.88 32 PHE B C 1
ATOM 761 O O . PHE B 1 32 ? 4.273 -5.234 -4.891 1 95.88 32 PHE B O 1
ATOM 768 N N . ILE B 1 33 ? 3.834 -7.484 -4.801 1 96.56 33 ILE B N 1
ATOM 769 C CA . ILE B 1 33 ? 2.957 -7.469 -5.969 1 96.56 33 ILE B CA 1
ATOM 770 C C . ILE B 1 33 ? 1.579 -8 -5.582 1 96.56 33 ILE B C 1
ATOM 772 O O . ILE B 1 33 ? 1.456 -9.133 -5.094 1 96.56 33 ILE B O 1
ATOM 776 N N . LEU B 1 34 ? 0.621 -7.113 -5.789 1 96.69 34 LEU B N 1
ATOM 777 C CA . LEU B 1 34 ? -0.746 -7.484 -5.441 1 96.69 34 LEU B CA 1
ATOM 778 C C . LEU B 1 34 ? -1.601 -7.648 -6.691 1 96.69 34 LEU B C 1
ATOM 780 O O . LEU B 1 34 ? -1.403 -6.934 -7.68 1 96.69 34 LEU B O 1
ATOM 784 N N . THR B 1 35 ? -2.518 -8.633 -6.625 1 96.94 35 THR B N 1
ATOM 785 C CA . THR B 1 35 ? -3.547 -8.766 -7.645 1 96.94 35 THR B CA 1
ATOM 786 C C . THR B 1 35 ? -4.918 -8.391 -7.09 1 96.94 35 THR B C 1
ATOM 788 O O . THR B 1 35 ? -5.141 -8.469 -5.879 1 96.94 3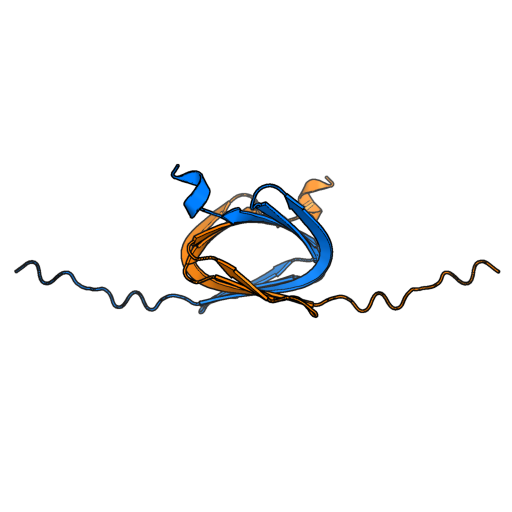5 THR B O 1
ATOM 791 N N . ASP B 1 36 ? -5.82 -7.926 -7.988 1 97.06 36 ASP B N 1
ATOM 792 C CA . ASP B 1 36 ? -7.156 -7.477 -7.602 1 97.06 36 ASP B CA 1
ATOM 793 C C . ASP B 1 36 ? -7.086 -6.496 -6.43 1 97.06 36 ASP B C 1
ATOM 795 O O . ASP B 1 36 ? -7.762 -6.688 -5.418 1 97.06 36 ASP B O 1
ATOM 799 N N . ALA B 1 37 ? -6.277 -5.418 -6.656 1 97.19 37 ALA B N 1
ATOM 800 C CA . ALA B 1 37 ? -5.988 -4.48 -5.574 1 97.19 37 ALA B CA 1
ATOM 801 C C . ALA B 1 37 ? -7.008 -3.342 -5.547 1 97.19 37 ALA B C 1
ATOM 803 O O . ALA B 1 37 ? -7.5 -2.916 -6.594 1 97.19 37 ALA B O 1
ATOM 804 N N . GLN B 1 38 ? -7.297 -2.916 -4.332 1 97.75 38 GLN B N 1
ATOM 805 C CA . GLN B 1 38 ? -8.172 -1.775 -4.094 1 97.75 38 GLN B CA 1
ATOM 806 C C . GLN B 1 38 ? -7.5 -0.737 -3.203 1 97.75 38 GLN B C 1
ATOM 808 O O . GLN B 1 38 ? -6.953 -1.077 -2.152 1 97.75 38 GLN B O 1
ATOM 813 N N . PHE B 1 39 ? -7.438 0.481 -3.744 1 96.62 39 PHE B N 1
ATOM 814 C CA . PHE B 1 39 ? -7 1.627 -2.955 1 96.62 39 PHE B CA 1
ATOM 815 C C . PHE B 1 39 ? -8.195 2.471 -2.521 1 96.62 39 PHE B C 1
ATOM 817 O O . PHE B 1 39 ? -9.023 2.854 -3.348 1 96.62 39 PHE B O 1
ATOM 824 N N . LYS B 1 40 ? -8.242 2.709 -1.249 1 96.06 40 LYS B N 1
ATOM 825 C CA . LYS B 1 40 ? -9.359 3.488 -0.732 1 96.06 40 LYS B CA 1
ATOM 826 C C . LYS B 1 40 ? -8.875 4.637 0.146 1 96.06 40 LYS B C 1
ATOM 828 O O . LYS B 1 40 ? -7.996 4.449 0.992 1 96.06 40 LYS B O 1
ATOM 833 N N . ASN B 1 41 ? -9.359 5.828 -0.153 1 90.94 41 ASN B N 1
ATOM 834 C CA . ASN B 1 41 ? -9.281 6.957 0.771 1 90.94 41 ASN B CA 1
ATOM 835 C C . ASN B 1 41 ? -10.664 7.477 1.142 1 90.94 41 ASN B C 1
ATOM 837 O O . ASN B 1 41 ? -11.672 6.902 0.734 1 90.94 41 ASN B O 1
ATOM 841 N N . GLU B 1 42 ? -10.742 8.398 1.953 1 86.56 42 GLU B N 1
ATOM 842 C CA . GLU B 1 42 ? -12.031 8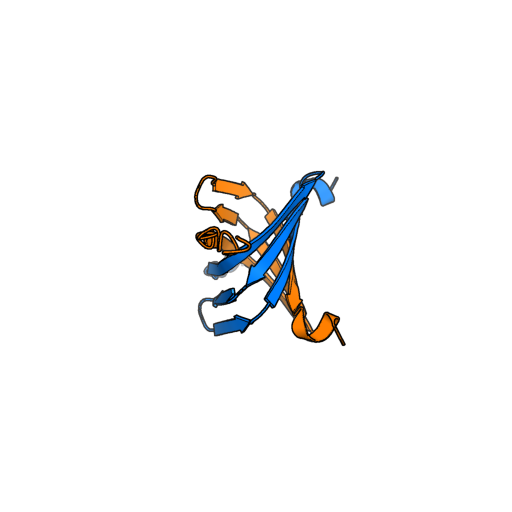.891 2.432 1 86.56 42 GLU B CA 1
ATOM 843 C C . GLU B 1 42 ? -12.969 9.188 1.271 1 86.56 42 GLU B C 1
ATOM 845 O O . GLU B 1 42 ? -14.18 8.945 1.364 1 86.56 42 GLU B O 1
ATOM 850 N N . GLU B 1 43 ? -12.469 9.5 0.119 1 86.12 43 GLU B N 1
ATOM 851 C CA . GLU B 1 43 ? -13.312 10.031 -0.951 1 86.12 43 GLU B CA 1
ATOM 852 C C . GLU B 1 43 ? -13.25 9.141 -2.189 1 86.12 43 GLU B C 1
ATOM 854 O O . GLU B 1 43 ? -14.188 9.117 -2.992 1 86.12 43 GLU B O 1
ATOM 859 N N . THR B 1 44 ? -12.203 8.422 -2.293 1 88.5 44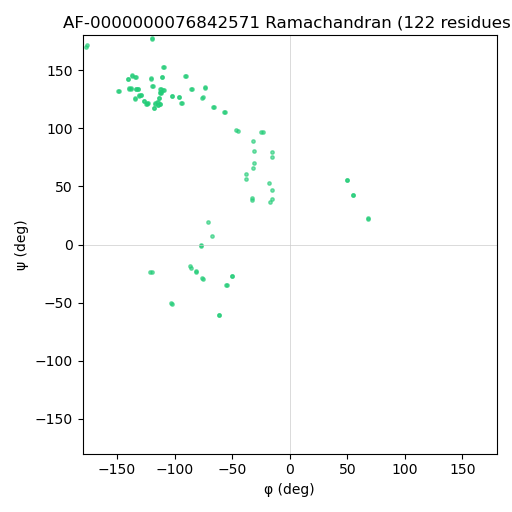 THR B N 1
ATOM 860 C CA . THR B 1 44 ? -12.016 7.734 -3.568 1 88.5 44 THR B CA 1
ATOM 861 C C . THR B 1 44 ? -11.625 6.277 -3.348 1 88.5 44 THR B C 1
ATOM 863 O O . THR B 1 44 ? -11.062 5.93 -2.307 1 88.5 44 THR B O 1
ATOM 866 N N . THR B 1 45 ? -12.164 5.449 -4.297 1 94.94 45 THR B N 1
ATOM 867 C CA . THR B 1 45 ? -11.758 4.051 -4.375 1 94.94 45 THR B CA 1
ATOM 868 C C . THR B 1 45 ? -11.227 3.719 -5.77 1 94.94 45 THR B C 1
ATOM 870 O O . THR B 1 45 ? -11.852 4.07 -6.773 1 94.94 45 THR B O 1
ATOM 873 N N . GLU B 1 46 ? -9.945 3.248 -5.754 1 94.38 46 GLU B N 1
ATOM 874 C CA . GLU B 1 46 ? -9.336 2.814 -7.008 1 94.38 46 GLU B CA 1
ATOM 875 C C . GLU B 1 46 ? -9.109 1.305 -7.02 1 94.38 46 GLU B C 1
ATOM 877 O O . GLU B 1 46 ? -8.688 0.728 -6.012 1 94.38 46 GLU B O 1
ATOM 882 N N . GLN B 1 47 ? -9.508 0.729 -8.18 1 97 47 GLN B N 1
ATOM 883 C CA . GLN B 1 47 ? -9.234 -0.691 -8.383 1 97 47 GLN B CA 1
ATOM 884 C C . GLN B 1 47 ? -8.164 -0.9 -9.453 1 97 47 GLN B C 1
ATOM 886 O O . GLN B 1 47 ? -8.203 -0.263 -10.508 1 97 47 GLN B O 1
ATOM 891 N N . VAL B 1 48 ? -7.207 -1.732 -9.148 1 95.88 48 VAL B N 1
ATOM 892 C CA . VAL B 1 48 ? -6.117 -2.016 -10.078 1 95.88 48 VAL B CA 1
ATOM 893 C C . VAL B 1 48 ? -5.91 -3.523 -10.188 1 95.88 48 VAL B C 1
ATOM 895 O O . VAL B 1 48 ? -5.887 -4.23 -9.172 1 95.88 48 VAL B O 1
ATOM 898 N N . GLY B 1 49 ? -5.781 -4.047 -11.438 1 96.31 49 GLY B N 1
ATOM 899 C CA . GLY B 1 49 ? -5.613 -5.477 -11.648 1 96.31 49 GLY B CA 1
ATOM 900 C C . GLY B 1 49 ? -4.359 -6.035 -11.008 1 96.31 49 GLY B C 1
ATOM 901 O O . GLY B 1 49 ? -4.418 -7.031 -10.289 1 96.31 49 GLY B O 1
ATOM 902 N N . LYS B 1 50 ? -3.232 -5.516 -11.445 1 97 50 LYS B N 1
ATOM 903 C CA . LYS B 1 50 ? -1.929 -5.918 -10.93 1 97 50 LYS B CA 1
ATOM 904 C C . LYS B 1 50 ? -1.054 -4.699 -10.641 1 97 50 LYS B C 1
ATOM 906 O O . LYS B 1 50 ? -0.839 -3.861 -11.516 1 97 50 LYS B O 1
ATOM 911 N N . VAL B 1 51 ? -0.54 -4.613 -9.352 1 97.44 51 VAL B N 1
ATOM 912 C CA . VAL B 1 51 ? 0.224 -3.445 -8.922 1 97.44 51 VAL B CA 1
ATOM 913 C C . VAL B 1 51 ? 1.491 -3.893 -8.203 1 97.44 51 VAL B C 1
ATOM 915 O O . VAL B 1 51 ? 1.462 -4.84 -7.414 1 97.44 51 VAL B O 1
ATOM 918 N N . LYS B 1 52 ? 2.562 -3.307 -8.547 1 97.12 52 LYS B N 1
ATOM 919 C CA . LYS B 1 52 ? 3.803 -3.455 -7.793 1 97.12 52 LYS B CA 1
ATOM 920 C C . LYS B 1 52 ? 3.967 -2.328 -6.773 1 97.12 52 LYS B C 1
ATOM 922 O O . LYS B 1 52 ? 3.924 -1.15 -7.137 1 97.12 52 LYS B O 1
ATOM 927 N N . ILE B 1 53 ? 4.082 -2.662 -5.516 1 98 53 ILE B N 1
ATOM 928 C CA . ILE B 1 53 ? 4.184 -1.696 -4.426 1 98 53 ILE B CA 1
ATOM 929 C C . ILE B 1 53 ? 5.566 -1.787 -3.783 1 98 53 ILE B C 1
ATOM 931 O O . ILE B 1 53 ? 6.02 -2.875 -3.426 1 98 53 ILE B O 1
ATOM 935 N N . VAL B 1 54 ? 6.188 -0.702 -3.715 1 98 54 VAL B N 1
ATOM 936 C CA . VAL B 1 54 ? 7.426 -0.562 -2.955 1 98 54 VAL B CA 1
ATOM 937 C C . VAL B 1 54 ? 7.195 0.361 -1.761 1 98 54 VAL B C 1
ATOM 939 O O . VAL B 1 54 ? 6.77 1.505 -1.925 1 98 54 VAL B O 1
ATOM 942 N N . ALA B 1 55 ? 7.43 -0.181 -0.564 1 97.81 55 ALA B N 1
ATOM 943 C CA . ALA B 1 55 ? 7.242 0.576 0.671 1 97.81 55 ALA B CA 1
ATOM 944 C C . ALA B 1 55 ? 8.555 0.715 1.436 1 97.81 55 ALA B C 1
ATOM 946 O O . ALA B 1 55 ? 9.18 -0.286 1.802 1 97.81 55 ALA B O 1
ATOM 947 N N . CYS B 1 56 ? 9.023 1.948 1.617 1 97.12 56 CYS B N 1
ATOM 948 C CA . CYS B 1 56 ? 10.281 2.24 2.289 1 97.12 56 CYS B CA 1
ATOM 949 C C . CYS B 1 56 ? 10.047 2.938 3.621 1 97.12 56 CYS B C 1
ATOM 951 O O . CYS B 1 56 ? 9.312 3.926 3.688 1 97.12 56 CYS B O 1
ATOM 953 N N . ASP B 1 57 ? 10.68 2.447 4.66 1 96.5 57 ASP B N 1
ATOM 954 C CA . ASP B 1 57 ? 10.648 3.096 5.969 1 96.5 57 ASP B CA 1
ATOM 955 C C . ASP B 1 57 ? 11.352 4.449 5.93 1 96.5 57 ASP B C 1
ATOM 957 O O . ASP B 1 57 ? 12.539 4.527 5.598 1 96.5 57 ASP B O 1
ATOM 961 N N . SER B 1 58 ? 10.688 5.449 6.188 1 91.94 58 SER B N 1
ATOM 962 C CA . SER B 1 58 ? 11.234 6.797 6.043 1 91.94 58 SER B CA 1
ATOM 963 C C . SER B 1 58 ? 12.07 7.188 7.254 1 91.94 58 SER B C 1
ATOM 965 O O . SER B 1 58 ? 12.789 8.188 7.223 1 91.94 58 SER B O 1
ATOM 967 N N . LYS B 1 59 ? 11.867 6.625 8.328 1 81.75 59 LYS B N 1
ATOM 968 C CA . LYS B 1 59 ? 12.766 6.914 9.445 1 81.75 59 LYS B CA 1
ATOM 969 C C . LYS B 1 59 ? 14.219 6.672 9.055 1 81.75 59 LYS B C 1
ATOM 971 O O . LYS B 1 59 ? 15.109 7.406 9.492 1 81.75 59 LYS B O 1
ATOM 976 N N . LEU B 1 60 ? 14.406 5.672 8.234 1 66.44 60 LEU B N 1
ATOM 977 C CA . LEU B 1 60 ? 15.773 5.281 7.895 1 66.44 60 LEU B CA 1
ATOM 978 C C . LEU B 1 60 ? 16.297 6.109 6.727 1 66.44 60 LEU B C 1
ATOM 980 O O . LEU B 1 60 ? 17.516 6.258 6.559 1 66.44 60 LEU B O 1
ATOM 984 N N . LEU B 1 61 ? 15.383 6.664 6.02 1 62.78 61 LEU B N 1
ATOM 985 C CA . LEU B 1 61 ? 15.82 7.477 4.887 1 62.78 61 LEU B CA 1
ATOM 986 C C . LEU B 1 61 ? 16.375 8.82 5.359 1 62.78 61 LEU B C 1
ATOM 988 O O . LEU B 1 61 ? 17.156 9.453 4.652 1 62.78 61 LEU B O 1
ATOM 992 N N . SER B 1 62 ? 15.922 9.391 6.496 1 55.94 62 SER B N 1
ATOM 993 C CA . SER B 1 62 ? 16.438 10.672 6.98 1 55.94 62 SER B CA 1
ATOM 994 C C . SER B 1 62 ? 17.797 10.5 7.633 1 55.94 62 SER B C 1
ATOM 996 O O . SER B 1 62 ? 18.406 11.484 8.07 1 55.94 62 SER B O 1
ATOM 998 N N . GLN B 1 63 ? 18.281 9.266 7.668 1 43.16 63 GLN B N 1
ATOM 999 C CA . GLN B 1 63 ? 19.625 9.32 8.227 1 43.16 63 GLN B CA 1
ATOM 1000 C C . GLN B 1 63 ? 20.656 9.641 7.148 1 43.16 63 GLN B C 1
ATOM 1002 O O . GLN B 1 63 ? 20.484 9.25 5.988 1 43.16 63 GLN B O 1
#